Protein AF-A0A336LSQ2-F1 (afdb_monomer_lite)

Organism: Culicoides sonorensis (NCBI:txid179676)

InterPro domains:
  IPR022179 Cilia- and flagella-associated protein 276 [PF12494] (31-122)

pLDDT: mean 81.68, std 13.23, range [50.12, 94.25]

Secondary structure (DSSP, 8-state):
-EEEEE--SSS-S-TTTEEESSPPPPPSSTT-TTTTTTS-HHHHHHHS--HHHHHH-TTEEE-TTS--SHHHHHHTBS--TTT--S--GGGGT-BTGGGT---S--SSSEEEEE----S---------SS---TT----S------TTT----PBPTTT-PBP--

Foldseek 3Di:
DKDWDADLFLDFDQVLFFDFQDDADAQPDRPDSCSPVPDDPVVSVRSRDFPVRQVPDPRTDTDPQDDDDPVSQLVQFPDDPVPDDPDDPVRSNHHPVNVVHDDSDDPHRIDIDDPPDPPDDPPPPDDDPDPDDPPPDPPPDPDPDDCPPDQDCDADPPPRHRDDD

Structure (mmCIF, N/CA/C/O backbone):
data_AF-A0A336LSQ2-F1
#
_entry.id   AF-A0A336LSQ2-F1
#
loop_
_atom_site.group_PDB
_atom_site.id
_atom_site.type_symbol
_atom_site.label_atom_id
_atom_site.label_alt_id
_atom_site.label_comp_id
_atom_site.label_asym_id
_atom_site.label_entity_id
_atom_site.label_seq_id
_atom_site.pdbx_PDB_ins_code
_atom_site.Cartn_x
_atom_site.Cartn_y
_atom_site.Cartn_z
_atom_site.occupancy
_atom_site.B_iso_or_equiv
_atom_site.auth_seq_id
_atom_site.auth_comp_id
_atom_site.auth_asym_id
_atom_site.auth_atom_id
_atom_site.pdbx_PDB_model_num
ATOM 1 N N . MET A 1 1 ? 9.402 -8.115 15.016 1.00 73.94 1 MET A N 1
ATOM 2 C CA . MET A 1 1 ? 8.574 -6.910 14.755 1.00 73.94 1 MET A CA 1
ATOM 3 C C . MET A 1 1 ? 8.572 -6.701 13.250 1.00 73.94 1 MET A C 1
ATOM 5 O O . MET A 1 1 ? 9.613 -6.925 12.653 1.00 73.94 1 MET A O 1
ATOM 9 N N . ILE A 1 2 ? 7.440 -6.371 12.631 1.00 83.88 2 ILE A N 1
ATOM 10 C CA . ILE A 1 2 ? 7.371 -6.142 11.177 1.00 83.88 2 ILE A CA 1
ATOM 11 C C . ILE A 1 2 ? 7.517 -4.641 10.932 1.00 83.88 2 ILE A C 1
ATOM 13 O O . ILE A 1 2 ? 6.901 -3.849 11.644 1.00 83.88 2 ILE A O 1
ATOM 17 N N . GLU A 1 3 ? 8.356 -4.258 9.976 1.00 88.88 3 GLU A N 1
ATOM 18 C CA . GLU A 1 3 ? 8.554 -2.872 9.558 1.00 88.88 3 GLU A CA 1
ATOM 19 C C . GLU A 1 3 ? 8.159 -2.710 8.089 1.00 88.88 3 GLU A C 1
ATOM 21 O O . GLU A 1 3 ? 8.563 -3.499 7.234 1.00 88.88 3 GLU A O 1
A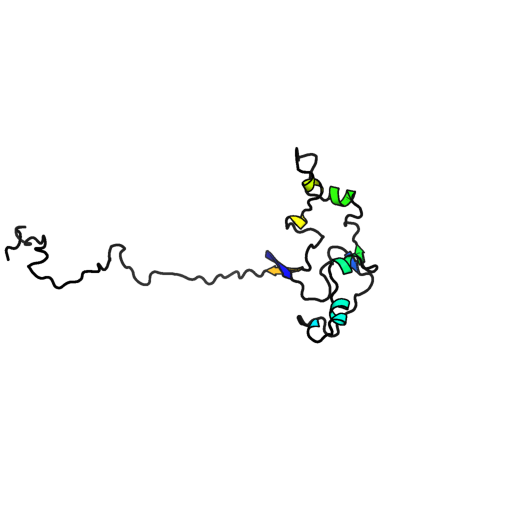TOM 26 N N . GLU A 1 4 ? 7.356 -1.686 7.803 1.00 89.50 4 GLU A N 1
ATOM 27 C CA . GLU A 1 4 ? 6.954 -1.347 6.441 1.00 89.50 4 GLU A CA 1
ATOM 28 C C . GLU A 1 4 ? 8.010 -0.450 5.796 1.00 89.50 4 GLU A C 1
ATOM 30 O O . GLU A 1 4 ? 8.203 0.701 6.191 1.00 89.50 4 GLU A O 1
ATOM 35 N N . ILE A 1 5 ? 8.675 -0.960 4.763 1.00 92.06 5 ILE A N 1
ATOM 36 C CA . ILE A 1 5 ? 9.677 -0.211 4.001 1.00 92.06 5 ILE A CA 1
ATOM 37 C C . ILE A 1 5 ? 9.095 0.125 2.631 1.00 92.06 5 ILE A C 1
ATOM 39 O O . ILE A 1 5 ? 8.325 -0.647 2.060 1.00 92.06 5 ILE A O 1
ATOM 43 N N . ARG A 1 6 ? 9.452 1.285 2.070 1.00 90.44 6 ARG A N 1
ATOM 44 C CA . ARG A 1 6 ? 9.065 1.637 0.698 1.00 90.44 6 ARG A CA 1
ATOM 45 C C . ARG A 1 6 ? 9.531 0.549 -0.271 1.00 90.44 6 ARG A C 1
ATOM 47 O O . ARG A 1 6 ? 10.669 0.092 -0.214 1.00 90.44 6 ARG A O 1
ATOM 54 N N . ASN A 1 7 ? 8.646 0.151 -1.173 1.00 90.56 7 ASN A N 1
ATOM 55 C CA . ASN A 1 7 ? 8.993 -0.796 -2.214 1.00 90.56 7 ASN A CA 1
ATOM 56 C C . ASN A 1 7 ? 9.753 -0.082 -3.350 1.00 90.56 7 ASN A C 1
ATOM 58 O O . ASN A 1 7 ? 9.191 0.803 -4.000 1.00 90.56 7 ASN A O 1
ATOM 62 N N . SER A 1 8 ? 11.015 -0.464 -3.561 1.00 88.12 8 SER A N 1
ATOM 63 C CA . SER A 1 8 ? 11.873 0.014 -4.663 1.00 88.12 8 SER A CA 1
ATOM 64 C C . SER A 1 8 ? 11.732 -0.828 -5.943 1.00 88.12 8 SER A C 1
ATOM 66 O O . SER A 1 8 ? 12.227 -0.446 -7.002 1.00 88.12 8 SER A O 1
ATOM 68 N N . HIS A 1 9 ? 11.064 -1.980 -5.862 1.00 89.12 9 HIS A N 1
ATOM 69 C CA . HIS A 1 9 ? 10.895 -2.893 -6.985 1.00 89.12 9 HIS A CA 1
ATOM 70 C C . HIS A 1 9 ? 9.868 -2.350 -7.996 1.00 89.12 9 HIS A C 1
ATOM 72 O O . HIS A 1 9 ? 8.943 -1.620 -7.633 1.00 89.12 9 HIS A O 1
ATOM 78 N N . TYR A 1 10 ? 10.010 -2.721 -9.273 1.00 89.06 10 TYR A N 1
ATOM 79 C CA . TYR A 1 10 ? 9.116 -2.257 -10.346 1.00 89.06 10 TYR A CA 1
ATOM 80 C C . TYR A 1 10 ? 7.677 -2.784 -10.199 1.00 89.06 10 TYR A C 1
ATOM 82 O O . TYR A 1 10 ? 6.719 -2.114 -10.593 1.00 89.06 10 TYR A O 1
ATOM 90 N N . LEU A 1 11 ? 7.527 -3.973 -9.603 1.00 90.12 11 LEU A N 1
ATOM 91 C CA . LEU A 1 11 ? 6.230 -4.564 -9.273 1.00 90.12 11 LEU A CA 1
ATOM 92 C C . LEU A 1 11 ? 5.692 -4.018 -7.948 1.00 90.12 11 LEU A C 1
ATOM 94 O O . LEU A 1 11 ? 6.409 -4.060 -6.944 1.00 90.12 11 LEU A O 1
ATOM 98 N N . PRO A 1 12 ? 4.422 -3.587 -7.898 1.00 91.19 12 PRO A N 1
ATOM 99 C CA . PRO A 1 12 ? 3.786 -3.204 -6.649 1.00 91.19 12 PRO A CA 1
ATOM 100 C C . PRO A 1 12 ? 3.496 -4.418 -5.755 1.00 91.19 12 PRO A C 1
ATOM 102 O O . PRO A 1 12 ? 3.099 -5.482 -6.230 1.00 91.19 12 PRO A O 1
ATOM 105 N N . CYS A 1 13 ? 3.621 -4.237 -4.439 1.00 90.31 13 CYS A N 1
ATOM 106 C CA . CYS A 1 13 ? 3.289 -5.271 -3.456 1.00 90.31 13 CYS A CA 1
ATOM 107 C C . CYS A 1 13 ? 1.766 -5.349 -3.247 1.00 90.31 13 CYS A C 1
ATOM 109 O O . CYS A 1 13 ? 1.234 -4.714 -2.345 1.00 90.31 13 CYS A O 1
ATOM 111 N N . ILE A 1 14 ? 1.060 -6.108 -4.092 1.00 90.94 14 ILE A N 1
ATOM 112 C CA . ILE A 1 14 ? -0.407 -6.314 -4.005 1.00 90.94 14 ILE A CA 1
ATOM 113 C C . ILE A 1 14 ? -0.819 -7.790 -4.013 1.00 90.94 14 ILE A C 1
ATOM 115 O O . ILE A 1 14 ? -1.950 -8.130 -4.346 1.00 90.94 14 ILE A O 1
ATOM 119 N N . LEU A 1 15 ? 0.104 -8.676 -3.639 1.00 87.69 15 LEU A N 1
ATOM 120 C CA . LEU A 1 15 ? -0.110 -10.127 -3.654 1.00 87.69 15 LEU A CA 1
ATOM 121 C C . LEU A 1 15 ? -1.219 -10.585 -2.695 1.00 87.69 15 LEU A C 1
ATOM 123 O O . LEU A 1 15 ? -1.834 -11.621 -2.926 1.00 87.69 15 LEU A O 1
ATOM 127 N N . GLU A 1 16 ? -1.477 -9.815 -1.636 1.00 89.31 16 GLU A N 1
ATOM 128 C CA . GLU A 1 16 ? -2.563 -10.062 -0.678 1.00 89.31 16 GLU A CA 1
ATOM 129 C C . GLU A 1 16 ? -3.942 -9.691 -1.246 1.00 89.31 16 GLU A C 1
ATOM 131 O O . GLU A 1 16 ? -4.957 -10.202 -0.780 1.00 89.31 16 GLU A O 1
ATOM 136 N N . GLU A 1 17 ? -3.988 -8.837 -2.273 1.00 91.81 17 G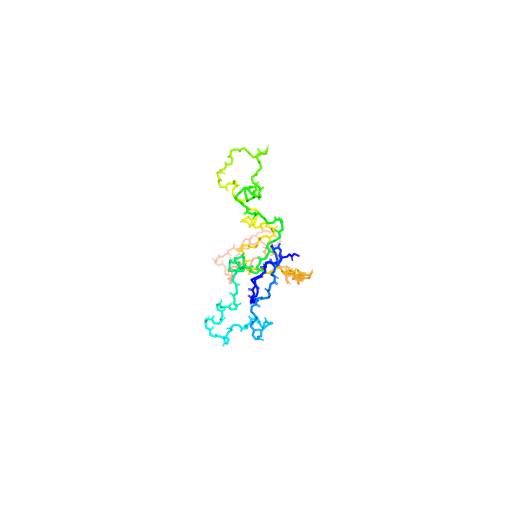LU A N 1
ATOM 137 C CA . GLU A 1 17 ? -5.236 -8.377 -2.884 1.00 91.81 17 GLU A CA 1
ATOM 138 C C . GLU A 1 17 ? -5.678 -9.290 -4.043 1.00 91.81 17 GLU A C 1
ATOM 140 O O . GLU A 1 17 ? -6.868 -9.486 -4.305 1.00 91.81 17 GLU A O 1
ATOM 145 N N . GLY A 1 18 ? -4.731 -9.883 -4.761 1.00 92.81 18 GLY A N 1
ATOM 146 C CA . GLY A 1 18 ? -5.060 -10.703 -5.914 1.00 92.81 18 GLY A CA 1
ATOM 147 C C . GLY A 1 18 ? -3.842 -11.193 -6.671 1.00 92.81 18 GLY A C 1
ATOM 148 O O . GLY A 1 18 ? -2.705 -11.094 -6.212 1.00 92.81 18 GLY A O 1
ATOM 149 N N . VAL A 1 19 ? -4.103 -11.721 -7.863 1.00 93.50 19 VAL A N 1
ATOM 150 C CA . VAL A 1 19 ? -3.088 -12.338 -8.721 1.00 93.50 19 VAL A CA 1
ATOM 151 C C . VAL A 1 19 ? -3.172 -11.752 -10.122 1.00 93.50 19 VAL A C 1
ATOM 153 O O . VAL A 1 19 ? -4.258 -11.539 -10.665 1.00 93.50 19 VAL A O 1
ATOM 156 N N . PHE A 1 20 ? -2.014 -11.512 -10.730 1.00 92.44 20 PHE A N 1
ATOM 157 C CA . PHE A 1 20 ? -1.939 -11.174 -12.143 1.00 92.44 20 PHE A CA 1
ATOM 158 C C . PHE A 1 20 ? -2.089 -12.432 -13.000 1.00 92.44 20 PHE A C 1
ATOM 160 O O . PHE A 1 20 ? -1.338 -13.388 -12.862 1.00 92.44 20 PHE A O 1
ATOM 167 N N . VAL A 1 21 ? -3.057 -12.418 -13.912 1.00 93.69 21 VAL A N 1
ATOM 168 C CA . VAL A 1 21 ? -3.283 -13.465 -14.919 1.00 93.69 21 VAL A CA 1
ATOM 169 C C . VAL A 1 21 ? -2.160 -13.478 -15.959 1.00 93.69 21 VAL A C 1
ATOM 171 O O . VAL A 1 21 ? -1.862 -14.517 -16.541 1.00 93.69 21 VAL A O 1
ATOM 174 N N . LYS A 1 22 ? -1.544 -12.317 -16.200 1.00 91.06 22 LYS A N 1
ATOM 175 C CA . LYS A 1 22 ? -0.412 -12.147 -17.107 1.00 91.06 22 LYS A CA 1
ATOM 176 C C . LYS A 1 22 ? 0.646 -11.278 -16.452 1.00 91.06 22 LYS A C 1
ATOM 178 O O . LYS A 1 22 ? 0.309 -10.248 -15.865 1.00 91.06 22 LYS A O 1
ATOM 183 N N . ASP A 1 23 ? 1.899 -11.665 -16.642 1.00 87.44 23 ASP A N 1
ATOM 184 C CA . ASP A 1 23 ? 3.043 -10.931 -16.123 1.00 87.44 23 ASP A CA 1
ATOM 185 C C . ASP A 1 23 ? 3.097 -9.503 -16.669 1.00 87.44 23 ASP A C 1
ATOM 187 O O . ASP A 1 23 ? 2.811 -9.222 -17.842 1.00 87.44 23 ASP A O 1
ATOM 191 N N . LEU A 1 24 ? 3.460 -8.588 -15.776 1.00 86.69 24 LEU A N 1
ATOM 192 C CA . LEU A 1 24 ? 3.734 -7.202 -16.117 1.00 86.69 24 LEU A CA 1
ATOM 193 C C . LEU A 1 24 ? 5.082 -7.099 -16.849 1.00 86.69 24 LEU A C 1
ATOM 195 O O . LEU A 1 24 ? 5.950 -7.954 -16.669 1.00 86.69 24 LEU A O 1
ATOM 199 N N . PRO A 1 25 ? 5.279 -6.063 -17.684 1.00 89.12 25 PRO A N 1
ATOM 200 C CA . PRO A 1 25 ? 6.543 -5.881 -18.385 1.00 89.12 25 PRO A CA 1
ATOM 201 C C . PRO A 1 25 ? 7.692 -5.708 -17.382 1.00 89.12 25 PRO A C 1
ATOM 203 O O . PRO A 1 25 ? 7.628 -4.851 -16.500 1.00 89.12 25 PRO A O 1
ATOM 206 N N . SER A 1 26 ? 8.737 -6.525 -17.533 1.00 90.38 26 SER A N 1
ATOM 207 C CA . SER A 1 26 ? 9.931 -6.472 -16.689 1.00 90.38 26 SER A CA 1
ATOM 208 C C . SER A 1 26 ? 10.958 -5.484 -17.248 1.00 90.38 26 SER A C 1
ATOM 210 O O . SER A 1 26 ? 11.164 -5.445 -18.466 1.00 90.38 26 SER A O 1
ATOM 212 N N . PRO A 1 27 ? 11.648 -4.712 -16.389 1.00 91.12 27 PRO A N 1
ATOM 213 C CA . PRO A 1 27 ? 12.858 -4.004 -16.783 1.00 91.12 27 PRO A CA 1
ATOM 214 C C . PRO A 1 27 ? 13.994 -4.994 -17.126 1.00 91.12 27 PRO A C 1
ATOM 216 O O . PRO A 1 27 ? 13.917 -6.164 -16.742 1.00 91.12 27 PRO A O 1
ATOM 219 N N . PRO A 1 28 ? 15.068 -4.541 -17.807 1.00 86.81 28 PRO A N 1
ATOM 220 C CA . PRO A 1 28 ? 16.225 -5.372 -18.154 1.00 86.81 28 PRO A CA 1
ATOM 221 C C . PRO A 1 28 ? 16.956 -5.938 -16.928 1.00 86.81 28 PRO A C 1
ATOM 223 O O . PRO A 1 28 ? 17.338 -7.102 -16.939 1.00 86.81 28 PRO A O 1
ATOM 226 N N . ASN A 1 29 ? 17.095 -5.132 -15.867 1.00 87.38 29 ASN A N 1
ATOM 227 C CA . ASN A 1 29 ? 17.741 -5.508 -14.607 1.00 87.38 29 ASN A CA 1
ATOM 228 C C . ASN A 1 29 ? 16.768 -5.311 -13.430 1.00 87.38 29 ASN A C 1
ATOM 230 O O . ASN A 1 29 ? 16.805 -4.266 -12.786 1.00 87.38 29 ASN A O 1
ATOM 234 N N . PRO A 1 30 ? 15.856 -6.257 -13.159 1.00 84.94 30 PRO A N 1
ATOM 235 C CA . PRO A 1 30 ? 14.812 -6.085 -12.145 1.00 84.94 30 PRO A CA 1
ATOM 236 C C . PRO A 1 30 ? 15.310 -6.132 -10.695 1.00 84.94 30 PRO A C 1
ATOM 238 O O . PRO A 1 30 ? 14.703 -5.506 -9.830 1.00 84.94 30 PRO A O 1
ATOM 241 N N . GLU A 1 31 ? 16.406 -6.846 -10.436 1.00 84.75 31 GLU A N 1
ATOM 242 C CA . GLU A 1 31 ? 16.948 -7.054 -9.084 1.00 84.75 31 GLU A CA 1
ATOM 243 C C . GLU A 1 31 ? 17.696 -5.827 -8.538 1.00 84.75 31 GLU A C 1
ATOM 245 O O . GLU A 1 31 ? 17.865 -5.674 -7.327 1.00 84.75 31 GLU A O 1
ATOM 250 N N . ASP A 1 32 ? 18.133 -4.928 -9.421 1.00 86.62 32 ASP A N 1
ATOM 251 C CA . ASP A 1 32 ? 18.867 -3.732 -9.028 1.00 86.62 32 ASP A CA 1
ATOM 252 C C . ASP A 1 32 ? 17.911 -2.712 -8.393 1.00 86.62 32 ASP A C 1
ATOM 254 O O . ASP A 1 32 ? 16.945 -2.269 -9.012 1.00 86.62 32 ASP A O 1
ATOM 258 N N . GLU A 1 33 ? 18.214 -2.226 -7.187 1.00 83.50 33 GLU A N 1
ATOM 259 C CA . GLU A 1 33 ? 17.401 -1.182 -6.534 1.00 83.50 33 GLU A CA 1
ATOM 260 C C . GLU A 1 33 ? 17.292 0.098 -7.388 1.00 83.50 33 GLU A C 1
ATOM 262 O O . GLU A 1 33 ? 16.284 0.803 -7.379 1.00 83.50 33 GLU A O 1
ATOM 267 N N . ASN A 1 34 ? 18.327 0.359 -8.185 1.00 86.94 34 ASN A N 1
ATOM 268 C CA . ASN A 1 34 ? 18.452 1.514 -9.065 1.00 86.94 34 ASN A CA 1
ATOM 269 C C . ASN A 1 34 ? 18.151 1.192 -10.537 1.00 86.94 34 ASN A C 1
ATOM 271 O O . ASN A 1 34 ? 18.594 1.930 -11.421 1.00 86.94 34 ASN A O 1
ATOM 275 N N . TRP A 1 35 ? 17.385 0.129 -10.810 1.00 87.44 35 TRP A N 1
ATOM 276 C CA . TRP A 1 35 ? 17.066 -0.349 -12.163 1.00 87.44 35 TRP A CA 1
ATOM 277 C C . TRP A 1 35 ? 16.585 0.753 -13.118 1.00 87.44 35 TRP A C 1
ATOM 279 O O . TRP A 1 35 ? 16.825 0.697 -14.321 1.00 87.44 35 TRP A O 1
ATOM 289 N N . SER A 1 36 ? 15.908 1.774 -12.589 1.00 88.00 36 SER A N 1
ATOM 290 C CA . SER A 1 36 ? 15.295 2.834 -13.389 1.00 88.00 36 SER A CA 1
ATOM 291 C C . SER A 1 36 ? 16.241 3.990 -13.759 1.00 88.00 36 SER A C 1
ATOM 293 O O . SER A 1 36 ? 15.923 4.755 -14.669 1.00 88.00 36 SER A O 1
ATOM 295 N N . ASN A 1 37 ? 17.407 4.134 -13.115 1.00 89.25 37 ASN A N 1
ATOM 296 C CA . ASN A 1 37 ? 18.251 5.337 -13.236 1.00 89.25 37 ASN A CA 1
ATOM 297 C C . ASN A 1 37 ? 18.811 5.569 -14.648 1.00 89.25 37 ASN A C 1
ATOM 299 O O . ASN A 1 37 ? 18.965 6.714 -15.068 1.00 89.25 37 ASN A O 1
ATOM 303 N N . SER A 1 38 ? 19.098 4.499 -15.388 1.00 88.19 38 SER A N 1
ATOM 304 C CA . SER A 1 38 ? 19.646 4.557 -16.749 1.00 88.19 38 SER A CA 1
ATOM 305 C C . SER A 1 38 ? 18.578 4.699 -17.841 1.00 88.19 38 SER A C 1
ATOM 307 O O . SER A 1 38 ? 18.918 4.867 -19.012 1.00 88.19 38 SER A O 1
ATOM 309 N N . MET A 1 39 ? 17.290 4.649 -17.485 1.00 90.00 39 MET A N 1
ATOM 310 C CA . MET A 1 39 ? 16.184 4.621 -18.445 1.00 90.00 39 MET A CA 1
ATOM 311 C C . MET A 1 39 ? 15.632 6.002 -18.772 1.00 90.00 39 MET A C 1
ATOM 313 O O . MET A 1 39 ? 15.645 6.930 -17.953 1.00 90.00 39 MET A O 1
ATOM 317 N N . LYS A 1 40 ? 15.027 6.115 -19.957 1.00 93.88 40 LYS A N 1
ATOM 318 C CA . LYS A 1 40 ? 14.292 7.319 -20.349 1.00 93.88 40 LYS A CA 1
ATOM 319 C C . LYS A 1 40 ? 13.024 7.458 -19.508 1.00 93.88 40 LYS A C 1
ATOM 321 O O . LYS A 1 40 ? 12.427 6.482 -19.063 1.00 93.88 40 LYS A O 1
ATOM 326 N N . THR A 1 41 ? 12.557 8.691 -19.329 1.00 92.44 41 THR A N 1
ATOM 327 C CA . THR A 1 41 ? 11.403 8.986 -18.464 1.00 92.44 41 THR A CA 1
ATOM 328 C C . THR A 1 41 ? 10.143 8.194 -18.830 1.00 92.44 41 THR A C 1
ATOM 330 O O . THR A 1 41 ? 9.459 7.708 -17.935 1.00 92.44 41 THR A O 1
ATOM 333 N N . HIS A 1 42 ? 9.841 8.023 -20.120 1.00 92.44 42 HIS A N 1
ATOM 334 C CA . HIS A 1 42 ? 8.651 7.285 -20.559 1.00 92.44 42 HIS A CA 1
ATOM 335 C C . HIS A 1 42 ? 8.760 5.774 -20.302 1.00 92.44 42 HIS A C 1
ATOM 337 O O . HIS A 1 42 ? 7.779 5.160 -19.895 1.00 92.44 42 HIS A O 1
ATOM 343 N N . GLU A 1 43 ? 9.951 5.190 -20.468 1.00 92.38 43 GLU A N 1
ATOM 344 C CA . GLU A 1 43 ? 10.219 3.781 -20.149 1.00 92.38 43 GLU A CA 1
ATOM 345 C C . GLU A 1 43 ? 10.041 3.531 -18.649 1.00 92.38 43 GLU A C 1
ATOM 347 O O . GLU A 1 43 ? 9.368 2.577 -18.260 1.00 92.38 43 GLU A O 1
ATOM 352 N N . ARG A 1 44 ? 10.542 4.443 -17.799 1.00 90.00 44 ARG A N 1
ATOM 353 C CA . ARG A 1 44 ? 10.346 4.361 -16.343 1.00 90.00 44 ARG A CA 1
ATOM 354 C C . ARG A 1 44 ? 8.871 4.366 -15.963 1.00 90.00 44 ARG A C 1
ATOM 356 O O . ARG A 1 44 ? 8.457 3.540 -15.163 1.00 90.00 44 ARG A O 1
ATOM 363 N N . VAL A 1 45 ? 8.080 5.281 -16.526 1.00 87.94 45 VAL A N 1
ATOM 364 C CA . VAL A 1 45 ? 6.640 5.377 -16.224 1.00 87.94 45 VAL A CA 1
ATOM 365 C C . VAL A 1 45 ? 5.889 4.127 -16.691 1.00 87.94 45 VAL A C 1
ATOM 367 O O . VAL A 1 45 ? 4.974 3.678 -16.008 1.00 87.94 45 VAL A O 1
ATOM 370 N N . PHE A 1 46 ? 6.282 3.548 -17.828 1.00 90.06 46 PHE A N 1
ATOM 371 C CA . PHE A 1 46 ? 5.671 2.330 -18.356 1.00 90.06 46 PHE A CA 1
ATOM 372 C C . PHE A 1 46 ? 5.985 1.087 -17.506 1.00 90.06 46 PHE A C 1
ATOM 374 O O . PHE A 1 46 ? 5.095 0.277 -17.244 1.00 90.06 46 PHE A O 1
ATOM 381 N N . LEU A 1 47 ? 7.233 0.943 -17.056 1.00 91.31 47 LEU A N 1
ATOM 382 C CA . LEU A 1 47 ? 7.690 -0.216 -16.282 1.00 91.31 47 LEU A CA 1
ATOM 383 C C . LEU A 1 47 ? 7.335 -0.112 -14.792 1.00 91.31 47 LEU A C 1
ATOM 385 O O . LEU A 1 47 ? 7.035 -1.117 -14.153 1.00 91.31 47 LEU A O 1
ATOM 389 N N . HIS A 1 48 ? 7.326 1.098 -14.230 1.00 87.69 48 HIS A N 1
ATOM 390 C CA . HIS A 1 48 ? 7.057 1.328 -12.813 1.00 87.69 48 HIS A CA 1
ATOM 391 C C . HIS A 1 48 ? 5.550 1.472 -12.545 1.00 87.69 48 HIS A C 1
ATOM 393 O O . HIS A 1 48 ? 5.012 2.576 -12.401 1.00 87.69 48 HIS A O 1
ATOM 399 N N . GLN A 1 49 ? 4.851 0.347 -12.420 1.00 86.62 49 GLN A N 1
ATOM 400 C CA . GLN A 1 49 ? 3.411 0.349 -12.164 1.00 86.62 49 GLN A CA 1
ATOM 401 C C . GLN A 1 49 ? 3.083 0.851 -10.748 1.00 86.62 49 GLN A C 1
ATOM 403 O O . GLN A 1 49 ? 3.653 0.418 -9.749 1.00 86.62 49 GLN A O 1
ATOM 408 N N . THR A 1 50 ? 2.129 1.779 -10.641 1.00 89.50 50 THR A N 1
ATOM 409 C CA . THR A 1 50 ? 1.599 2.222 -9.339 1.00 89.50 50 THR A CA 1
ATOM 410 C C . THR A 1 50 ? 0.546 1.242 -8.822 1.00 89.50 50 THR A C 1
ATOM 412 O O . THR A 1 50 ? -0.079 0.537 -9.613 1.00 89.50 50 THR A O 1
ATOM 415 N N . LEU A 1 51 ? 0.263 1.255 -7.510 1.00 91.69 51 LEU A N 1
ATOM 416 C CA . LEU A 1 51 ? -0.835 0.465 -6.922 1.00 91.69 51 LEU A CA 1
ATOM 417 C C . LEU A 1 51 ? -2.163 0.677 -7.663 1.00 91.69 51 LEU A C 1
ATOM 419 O O . LEU A 1 51 ? -2.878 -0.273 -7.961 1.00 91.69 51 LEU A O 1
ATOM 423 N N . ALA A 1 52 ? -2.487 1.930 -7.990 1.00 91.12 52 ALA A N 1
ATOM 424 C CA . ALA A 1 52 ? -3.726 2.273 -8.681 1.00 91.12 52 ALA A CA 1
ATOM 425 C C . ALA A 1 52 ? -3.758 1.785 -10.138 1.00 91.12 52 ALA A C 1
ATOM 427 O O . ALA A 1 52 ? -4.824 1.428 -10.637 1.00 91.12 52 ALA A O 1
ATOM 428 N N . SER A 1 53 ? -2.614 1.788 -10.829 1.00 90.75 53 SER A N 1
ATOM 429 C CA . SER A 1 53 ? -2.509 1.242 -12.187 1.00 90.75 53 SER A CA 1
ATOM 430 C C . SER A 1 53 ? -2.670 -0.276 -12.173 1.00 90.75 53 SER A C 1
ATOM 432 O O . SER A 1 53 ? -3.502 -0.824 -12.889 1.00 90.75 53 SER A O 1
ATOM 434 N N . ALA A 1 54 ? -1.953 -0.942 -11.269 1.00 91.81 54 ALA A N 1
ATOM 435 C CA . ALA A 1 54 ? -1.989 -2.385 -11.103 1.00 91.81 54 ALA A CA 1
ATOM 436 C C . ALA A 1 54 ? -3.393 -2.914 -10.763 1.00 91.81 54 ALA A C 1
ATOM 438 O O . ALA A 1 54 ? -3.884 -3.806 -11.451 1.00 91.81 54 ALA A O 1
ATOM 439 N N . ARG A 1 55 ? -4.085 -2.296 -9.795 1.00 91.50 55 ARG A N 1
ATOM 440 C CA . ARG A 1 55 ? -5.468 -2.652 -9.414 1.00 91.50 55 ARG A CA 1
ATOM 441 C C . ARG A 1 55 ? -6.487 -2.492 -10.539 1.00 91.50 55 ARG A C 1
ATOM 443 O O . ARG A 1 55 ? -7.482 -3.202 -10.565 1.00 91.50 55 ARG A O 1
ATOM 450 N N . ARG A 1 56 ? -6.271 -1.525 -11.435 1.00 90.94 56 ARG A N 1
ATOM 451 C CA . ARG A 1 56 ? -7.159 -1.263 -12.581 1.00 90.94 56 ARG A CA 1
ATOM 452 C C . ARG A 1 56 ? -6.769 -2.048 -13.827 1.00 90.94 56 ARG A C 1
ATOM 454 O O . ARG A 1 56 ? -7.465 -1.957 -14.835 1.00 90.94 56 ARG A O 1
ATOM 461 N N . SER A 1 57 ? -5.653 -2.769 -13.792 1.00 91.38 57 SER A N 1
ATOM 462 C CA . SER A 1 57 ? -5.207 -3.530 -14.948 1.00 91.38 57 SER A CA 1
ATOM 463 C C . SER A 1 57 ? -6.188 -4.666 -15.240 1.00 91.38 57 SER A C 1
ATOM 465 O O . SER A 1 57 ? -6.637 -5.364 -14.335 1.00 91.38 57 SER A O 1
ATOM 467 N N . ALA A 1 58 ? -6.493 -4.885 -16.519 1.00 92.12 58 ALA A N 1
ATOM 468 C CA . ALA A 1 58 ? -7.376 -5.976 -16.942 1.00 92.12 58 ALA A CA 1
ATOM 469 C C . ALA A 1 58 ? -6.806 -7.366 -16.605 1.00 92.12 58 ALA A C 1
ATOM 471 O O . ALA A 1 58 ? -7.543 -8.344 -16.518 1.00 92.12 58 ALA A O 1
ATOM 472 N N . ASN A 1 59 ? -5.489 -7.444 -16.405 1.00 92.62 59 ASN A N 1
ATOM 473 C CA . ASN A 1 59 ? -4.793 -8.674 -16.057 1.00 92.62 59 ASN A CA 1
ATOM 474 C C . ASN A 1 59 ? -4.825 -8.956 -14.551 1.00 92.62 59 ASN A C 1
ATOM 476 O O . ASN A 1 59 ? -4.394 -10.031 -14.154 1.00 92.62 59 ASN A O 1
ATOM 480 N N . PHE A 1 60 ? -5.277 -8.028 -13.704 1.00 93.62 60 PHE A N 1
ATOM 481 C CA . PHE A 1 60 ? -5.318 -8.241 -12.261 1.00 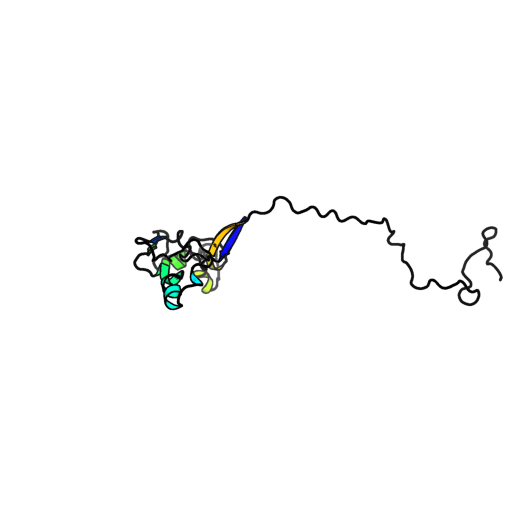93.62 60 PHE A CA 1
ATOM 482 C C . PHE A 1 60 ? -6.661 -8.832 -11.840 1.00 93.62 60 PHE A C 1
ATOM 484 O O . PHE A 1 60 ? -7.721 -8.247 -12.064 1.00 93.62 60 PHE A O 1
ATOM 491 N N . ARG A 1 61 ? -6.614 -10.013 -11.222 1.00 94.25 61 ARG A N 1
ATOM 492 C CA . ARG A 1 61 ? -7.784 -10.703 -10.689 1.00 94.25 61 ARG A CA 1
ATOM 493 C C . ARG A 1 61 ? -7.785 -10.601 -9.169 1.00 94.25 61 ARG A C 1
ATOM 495 O O . ARG A 1 61 ? -6.965 -11.229 -8.502 1.00 94.25 61 ARG A O 1
ATOM 502 N N . ASN A 1 62 ? -8.752 -9.857 -8.644 1.00 93.12 62 ASN A N 1
ATOM 503 C CA . ASN A 1 62 ? -8.986 -9.726 -7.207 1.00 93.12 62 ASN A CA 1
ATOM 504 C C . ASN A 1 62 ? -9.371 -11.071 -6.579 1.00 93.12 62 ASN A C 1
ATOM 506 O O . ASN A 1 62 ? -10.091 -11.873 -7.192 1.00 93.12 62 ASN A O 1
ATOM 510 N N . TYR A 1 63 ? -8.965 -11.284 -5.329 1.00 93.75 63 TYR A N 1
ATOM 511 C CA . TYR A 1 63 ? -9.493 -12.391 -4.543 1.00 93.75 63 TYR A CA 1
ATOM 512 C C . TYR A 1 63 ? -10.988 -12.213 -4.232 1.00 93.75 63 TYR A C 1
ATOM 514 O O . TYR A 1 63 ? -11.491 -11.088 -4.194 1.00 93.75 63 TYR A O 1
ATOM 522 N N . PRO A 1 64 ? -11.725 -13.313 -3.980 1.00 90.25 64 PRO A N 1
ATOM 523 C CA . PRO A 1 64 ? -13.147 -13.248 -3.635 1.00 90.25 64 PRO A CA 1
ATOM 524 C C . PRO A 1 64 ? -13.451 -12.488 -2.340 1.00 90.25 64 PRO A C 1
ATOM 526 O O . PRO A 1 64 ? -14.579 -12.052 -2.160 1.00 90.25 64 PRO A O 1
ATOM 529 N N . THR A 1 65 ? -12.464 -12.351 -1.454 1.00 86.69 65 THR A N 1
ATOM 530 C CA . THR A 1 65 ? -12.565 -11.660 -0.161 1.00 86.69 65 THR A CA 1
ATOM 531 C C . THR A 1 65 ? -12.534 -10.138 -0.277 1.00 86.69 65 THR A C 1
ATOM 533 O O . THR A 1 65 ? -12.781 -9.455 0.712 1.00 86.69 65 THR A O 1
ATOM 536 N N . ILE A 1 66 ? -12.213 -9.598 -1.457 1.00 90.56 66 ILE A N 1
ATOM 537 C CA . ILE A 1 66 ? -12.168 -8.155 -1.679 1.00 90.56 66 ILE A CA 1
ATOM 538 C C . ILE A 1 66 ? -13.584 -7.604 -1.873 1.00 90.56 66 ILE A C 1
ATOM 540 O O . ILE A 1 66 ? -14.325 -8.153 -2.695 1.00 90.56 66 ILE A O 1
ATOM 544 N N . PRO A 1 67 ? -13.930 -6.486 -1.206 1.00 90.75 67 PRO A N 1
ATOM 545 C CA . PRO A 1 67 ? -15.210 -5.815 -1.383 1.00 90.75 67 PRO A CA 1
ATOM 546 C C . PRO A 1 67 ? -15.398 -5.375 -2.839 1.00 90.75 67 PRO A C 1
ATOM 548 O O . PRO A 1 67 ? -14.507 -4.763 -3.438 1.00 90.75 67 PRO A O 1
ATOM 551 N N . ARG A 1 68 ? -16.551 -5.704 -3.427 1.00 89.19 68 ARG A N 1
ATOM 552 C CA . ARG A 1 68 ? -16.840 -5.445 -4.847 1.00 89.19 68 ARG A CA 1
ATOM 553 C C . ARG A 1 68 ? -17.689 -4.210 -5.062 1.00 89.19 68 ARG A C 1
ATOM 555 O O . ARG A 1 68 ? -17.564 -3.573 -6.108 1.00 89.19 68 ARG A O 1
ATOM 562 N N . ASP A 1 69 ? -18.544 -3.889 -4.103 1.00 91.94 69 ASP A N 1
ATOM 563 C CA . ASP A 1 69 ? -19.462 -2.766 -4.190 1.00 91.94 69 ASP A CA 1
ATOM 564 C C . ASP A 1 69 ? -19.377 -1.845 -2.964 1.00 91.94 69 ASP A C 1
ATOM 566 O O . ASP A 1 69 ? -18.566 -2.024 -2.053 1.00 91.94 69 ASP A O 1
ATOM 570 N N . SER A 1 70 ? -20.193 -0.791 -2.970 1.00 92.06 70 SER A N 1
ATOM 571 C CA . SER A 1 70 ? -20.238 0.171 -1.871 1.00 92.06 70 SER A CA 1
ATOM 572 C C . SER A 1 70 ? -20.768 -0.428 -0.572 1.00 92.06 70 SER A C 1
ATOM 574 O O . SER A 1 70 ? -20.408 0.066 0.493 1.00 92.06 70 SER A O 1
ATOM 576 N N . LEU A 1 71 ? -21.631 -1.447 -0.643 1.00 91.38 71 LEU A N 1
ATOM 577 C CA . LEU A 1 71 ? -22.185 -2.081 0.546 1.00 91.38 71 LEU A CA 1
ATOM 578 C C . LEU A 1 71 ? -21.104 -2.902 1.243 1.00 91.38 71 LEU A C 1
ATOM 580 O O . LEU A 1 71 ? -20.923 -2.738 2.446 1.00 91.38 71 LEU A O 1
ATOM 584 N N . ASP A 1 72 ? -20.334 -3.688 0.491 1.00 91.94 72 ASP A N 1
ATOM 585 C CA . ASP A 1 72 ? -19.215 -4.461 1.024 1.00 91.94 72 ASP A CA 1
ATOM 586 C C . ASP A 1 72 ? -18.210 -3.547 1.742 1.00 91.94 72 ASP A C 1
ATOM 588 O O . ASP A 1 72 ? -17.792 -3.845 2.856 1.00 91.94 72 ASP A O 1
ATOM 592 N N . ILE A 1 73 ? -17.878 -2.391 1.152 1.00 90.00 73 ILE A N 1
ATOM 593 C CA . ILE A 1 73 ? -16.969 -1.402 1.764 1.00 90.00 73 ILE A CA 1
ATOM 594 C C . ILE A 1 73 ? -17.522 -0.863 3.093 1.00 90.00 73 ILE A C 1
ATOM 596 O O . ILE A 1 73 ? -16.766 -0.629 4.038 1.00 90.00 73 ILE A O 1
ATOM 600 N N . ILE A 1 74 ? -18.833 -0.629 3.182 1.00 91.75 74 ILE A N 1
ATOM 601 C CA . ILE A 1 74 ? -19.468 -0.154 4.421 1.00 91.75 74 ILE A CA 1
ATOM 602 C C . ILE A 1 74 ? -19.469 -1.271 5.470 1.00 91.75 74 ILE A C 1
ATOM 604 O O . ILE A 1 74 ? -19.181 -1.014 6.638 1.00 91.75 74 ILE A O 1
ATOM 608 N N . LEU A 1 75 ? -19.732 -2.514 5.059 1.00 89.75 75 LEU A N 1
ATOM 609 C CA . LEU A 1 75 ? -19.717 -3.680 5.943 1.00 89.75 75 LEU A CA 1
ATOM 610 C C . LEU A 1 75 ? -18.314 -4.009 6.475 1.00 89.75 75 LEU A C 1
ATOM 612 O O . LEU A 1 75 ? -18.208 -4.571 7.561 1.00 89.75 75 LEU A O 1
ATOM 616 N N . THR A 1 76 ? -17.248 -3.643 5.755 1.00 90.31 76 THR A N 1
ATOM 617 C CA . THR A 1 76 ? -15.857 -3.775 6.226 1.00 90.31 76 THR A CA 1
ATOM 618 C C . THR A 1 76 ? -15.361 -2.580 7.042 1.00 90.31 76 THR A C 1
ATOM 620 O O . THR A 1 76 ? -14.208 -2.577 7.477 1.00 90.31 76 THR A O 1
ATOM 623 N N . SER A 1 77 ? -16.188 -1.550 7.241 1.00 92.19 77 SER A N 1
ATOM 624 C CA . SER A 1 77 ? -15.813 -0.404 8.069 1.00 92.19 77 SER A CA 1
ATOM 625 C C . SER A 1 77 ? -15.657 -0.790 9.544 1.00 92.19 77 SER A C 1
ATOM 627 O O . SER A 1 77 ? -16.098 -1.845 9.994 1.00 92.19 77 SER A O 1
ATOM 629 N N . GLN A 1 78 ? -15.042 0.097 10.323 1.00 91.25 78 GLN A N 1
ATOM 630 C CA . GLN A 1 78 ? -14.906 -0.084 11.770 1.00 91.25 78 GLN A CA 1
ATOM 631 C C . GLN A 1 78 ? -16.231 0.022 12.532 1.00 91.25 78 GLN A C 1
ATOM 633 O O . GLN A 1 78 ? -16.286 -0.369 13.695 1.00 91.25 78 GLN A O 1
ATOM 638 N N . TYR A 1 79 ? -17.275 0.571 11.907 1.00 91.81 79 TYR A N 1
ATOM 639 C CA . TYR A 1 79 ? -18.546 0.833 12.564 1.00 91.81 79 TYR A CA 1
ATOM 640 C C . TYR A 1 79 ? -19.338 -0.455 12.817 1.00 91.81 79 TYR A C 1
ATOM 642 O O . TYR A 1 79 ? -19.643 -1.203 11.888 1.00 91.81 79 TYR A O 1
ATOM 650 N N . ASN A 1 80 ? -19.755 -0.669 14.066 1.00 90.69 80 ASN A N 1
ATOM 651 C CA . ASN A 1 80 ? -20.620 -1.777 14.451 1.00 90.69 80 ASN A CA 1
ATOM 652 C C . ASN A 1 80 ? -21.932 -1.274 15.060 1.00 90.69 80 ASN A C 1
ATOM 654 O O . ASN A 1 80 ? -21.991 -0.908 16.233 1.00 90.69 80 ASN A O 1
ATOM 658 N N . HIS A 1 81 ? -23.016 -1.367 14.288 1.00 85.81 81 HIS A N 1
ATOM 659 C CA . HIS A 1 81 ? -24.338 -0.871 14.681 1.00 85.81 81 HIS A CA 1
ATOM 660 C C . HIS A 1 81 ? -24.875 -1.435 16.008 1.00 85.81 81 HIS A C 1
ATOM 662 O O . HIS A 1 81 ? -25.660 -0.771 16.678 1.00 85.81 81 HIS A O 1
ATOM 668 N N . SER A 1 82 ? -24.453 -2.637 16.410 1.00 89.56 82 SER A N 1
ATOM 669 C CA . SER A 1 82 ? -24.916 -3.264 17.654 1.00 89.56 82 SER A CA 1
ATOM 670 C C . SER A 1 82 ? -24.303 -2.641 18.913 1.00 89.56 82 SER A C 1
ATOM 672 O O . SER A 1 82 ? -24.917 -2.699 19.975 1.00 89.56 82 SER A O 1
ATOM 674 N N . ASN A 1 83 ? -23.103 -2.063 18.803 1.00 89.00 83 ASN A N 1
ATOM 675 C CA . ASN A 1 83 ? -22.331 -1.554 19.944 1.00 89.00 83 ASN A CA 1
ATOM 676 C C . ASN A 1 83 ? -22.145 -0.030 19.903 1.00 89.00 83 ASN A C 1
ATOM 678 O O . ASN A 1 83 ? -21.980 0.601 20.946 1.00 89.00 83 ASN A O 1
ATOM 682 N N . ASP A 1 84 ? -22.164 0.556 18.707 1.00 86.25 84 ASP A N 1
ATOM 683 C CA . ASP A 1 84 ? -21.804 1.946 18.459 1.00 86.25 84 ASP A CA 1
ATOM 684 C C . ASP A 1 84 ? -23.043 2.852 18.373 1.00 86.25 84 ASP A C 1
ATOM 686 O O . ASP A 1 84 ? -23.833 2.779 17.428 1.00 86.25 84 ASP A O 1
ATOM 690 N N . LEU A 1 85 ? -23.184 3.768 19.337 1.00 86.62 85 LEU A N 1
ATOM 691 C CA . LEU A 1 85 ? -24.278 4.742 19.407 1.00 86.62 85 LEU A CA 1
ATOM 692 C C . LEU A 1 85 ? -23.757 6.170 19.155 1.00 86.62 85 LEU A C 1
ATOM 694 O O . LEU A 1 85 ? -22.775 6.586 19.762 1.00 86.62 85 LEU A O 1
ATOM 698 N N . PHE A 1 86 ? -24.439 6.933 18.291 1.00 82.88 86 PHE A N 1
ATOM 699 C CA . PHE A 1 86 ? -24.129 8.341 17.957 1.00 82.88 86 PHE A CA 1
ATOM 700 C C . PHE A 1 86 ? -22.762 8.614 17.298 1.00 82.88 86 PHE A C 1
ATOM 702 O O . PHE A 1 86 ? -22.161 9.663 17.524 1.00 82.88 86 PHE A O 1
ATOM 709 N N . TYR A 1 87 ? -22.276 7.711 16.447 1.00 87.00 87 TYR A N 1
ATOM 710 C CA . TYR A 1 87 ? -21.075 7.984 15.653 1.00 87.00 87 TYR A CA 1
ATOM 711 C C . TYR A 1 87 ? -21.332 8.973 14.515 1.00 87.00 87 TYR A C 1
ATOM 713 O O . TYR A 1 87 ? -22.447 9.105 14.002 1.00 87.00 87 TYR A O 1
ATOM 721 N N . ASP A 1 88 ? -20.266 9.659 14.112 1.00 89.88 88 ASP A N 1
ATOM 722 C CA . ASP A 1 88 ? -20.298 10.544 12.957 1.00 89.88 88 ASP A CA 1
ATOM 723 C C . ASP A 1 88 ? -20.453 9.742 11.655 1.00 89.88 88 ASP A C 1
ATOM 725 O O . ASP A 1 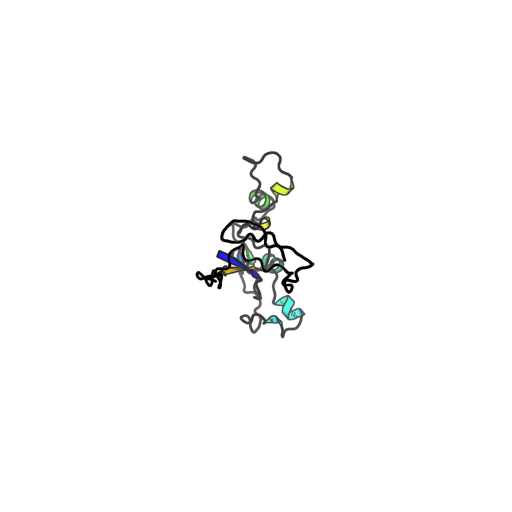88 ? -20.077 8.571 11.557 1.00 89.88 88 ASP A O 1
ATOM 729 N N . LYS A 1 89 ? -20.965 10.394 10.610 1.00 88.56 89 LYS A N 1
ATOM 730 C CA . LYS A 1 89 ? -21.178 9.776 9.291 1.00 88.56 89 LYS A CA 1
ATOM 731 C C . LYS A 1 89 ? -19.883 9.224 8.696 1.00 88.56 89 LYS A C 1
ATOM 733 O O . LYS A 1 89 ? -19.905 8.256 7.949 1.00 88.56 89 LYS A O 1
ATOM 738 N N . ASN A 1 90 ? -18.746 9.820 9.040 1.00 91.12 90 ASN A N 1
ATOM 739 C CA . ASN A 1 90 ? -17.439 9.381 8.561 1.00 91.12 90 ASN A CA 1
ATOM 740 C C . ASN A 1 90 ? -17.050 7.992 9.094 1.00 91.12 90 ASN A C 1
ATOM 742 O O . ASN A 1 90 ? -16.288 7.273 8.449 1.00 91.12 90 ASN A O 1
ATOM 746 N N . SER A 1 91 ? -17.592 7.581 10.242 1.00 89.00 91 SER A N 1
ATOM 747 C CA . SER A 1 91 ? -17.269 6.301 10.871 1.00 89.00 91 SER A CA 1
ATOM 748 C C . SER A 1 91 ? -17.796 5.104 10.082 1.00 89.00 91 SER A C 1
ATOM 750 O O . SER A 1 91 ? -17.153 4.060 10.090 1.00 89.00 91 SER A O 1
ATOM 752 N N . THR A 1 92 ? -18.887 5.259 9.323 1.00 89.12 92 THR A N 1
ATOM 753 C CA . THR A 1 92 ? -19.471 4.172 8.511 1.00 89.12 92 THR A CA 1
ATOM 754 C C . THR A 1 92 ? -18.648 3.821 7.272 1.00 89.12 92 THR A C 1
ATOM 756 O O . THR A 1 92 ? -18.931 2.837 6.600 1.00 89.12 92 THR A O 1
ATOM 759 N N . VAL A 1 93 ? -17.661 4.647 6.919 1.00 91.44 93 VAL A N 1
ATOM 760 C CA . VAL A 1 93 ? -16.756 4.407 5.782 1.00 91.44 93 VAL A CA 1
ATOM 761 C C . VAL A 1 93 ? -15.299 4.278 6.216 1.00 91.44 93 VAL A C 1
ATOM 763 O O . VAL A 1 93 ? -14.443 3.941 5.395 1.00 91.44 93 VAL A O 1
ATOM 766 N N . LEU A 1 94 ? -15.002 4.523 7.495 1.00 94.00 94 LEU A N 1
ATOM 767 C CA . LEU A 1 94 ? -13.656 4.439 8.038 1.00 94.00 94 LEU A CA 1
ATOM 768 C C . LEU A 1 94 ? -13.195 2.978 8.068 1.00 94.00 94 LEU A C 1
ATOM 770 O O . LEU A 1 94 ? -13.750 2.153 8.786 1.00 94.00 94 LEU A O 1
ATOM 774 N N . GLN A 1 95 ? -12.158 2.675 7.294 1.00 93.44 95 GLN A N 1
ATOM 775 C CA . GLN A 1 95 ? -11.579 1.336 7.197 1.00 93.44 95 GLN A CA 1
ATOM 776 C C . GLN A 1 95 ? -10.441 1.148 8.207 1.00 93.44 95 GLN A C 1
ATOM 778 O O . GLN A 1 95 ? -9.786 2.109 8.618 1.00 93.44 95 GLN A O 1
ATOM 783 N N . ASP A 1 96 ? -10.173 -0.100 8.580 1.00 93.44 96 ASP A N 1
ATOM 784 C CA . ASP A 1 96 ? -9.092 -0.473 9.503 1.00 93.44 96 ASP A CA 1
ATOM 785 C C . ASP A 1 96 ? -7.698 -0.052 9.003 1.00 93.44 96 ASP A C 1
ATOM 787 O O . ASP A 1 96 ? -6.885 0.480 9.764 1.00 93.44 96 ASP A O 1
ATOM 791 N N . GLU A 1 97 ? -7.452 -0.200 7.703 1.00 92.06 97 GLU A N 1
ATOM 792 C CA . GLU A 1 97 ? -6.213 0.210 7.027 1.00 92.06 97 GLU A CA 1
ATOM 793 C C . GLU A 1 97 ? -5.918 1.709 7.129 1.00 92.06 97 GLU A C 1
ATOM 795 O O . GLU A 1 97 ? -4.763 2.114 7.264 1.00 92.06 97 GLU A O 1
ATOM 800 N N . THR A 1 98 ? -6.953 2.551 7.131 1.00 92.19 98 THR A N 1
ATOM 801 C CA . THR A 1 98 ? -6.803 4.004 7.298 1.00 92.19 98 THR A CA 1
ATOM 802 C C . THR A 1 98 ? -6.311 4.355 8.703 1.00 92.19 98 THR A C 1
ATOM 804 O O . THR A 1 98 ? -5.627 5.360 8.888 1.00 92.19 98 THR A O 1
ATOM 807 N N . CYS A 1 99 ? -6.604 3.504 9.687 1.00 92.00 99 CYS A N 1
ATOM 808 C CA . CYS A 1 99 ? -6.133 3.636 11.064 1.00 92.00 99 CYS A CA 1
ATOM 809 C C . CYS A 1 99 ? -4.801 2.913 11.323 1.00 92.00 99 CYS A C 1
ATOM 811 O O . CYS A 1 99 ? -4.399 2.779 12.476 1.00 92.00 99 CYS A O 1
ATOM 813 N N . GLY A 1 100 ? -4.112 2.445 10.276 1.00 89.25 100 GLY A N 1
ATOM 814 C CA . GLY A 1 100 ? -2.818 1.772 10.399 1.00 89.25 100 GLY A CA 1
ATOM 815 C C . GLY A 1 100 ? -2.904 0.329 10.899 1.00 89.25 100 GLY A C 1
ATOM 816 O O . GLY A 1 100 ? -1.882 -0.242 11.276 1.00 89.25 100 GLY A O 1
ATOM 817 N N . LYS A 1 101 ? -4.097 -0.280 10.913 1.00 91.12 101 LYS A N 1
ATOM 818 C CA . LYS A 1 101 ? -4.227 -1.721 11.147 1.00 91.12 101 LYS A CA 1
ATOM 819 C C . LYS A 1 101 ? -3.933 -2.464 9.847 1.00 91.12 101 LYS A C 1
ATOM 821 O O . LYS A 1 101 ? -4.341 -2.036 8.770 1.00 91.12 101 LYS A O 1
ATOM 826 N N . ARG A 1 102 ? -3.237 -3.595 9.945 1.00 88.81 102 ARG A N 1
ATOM 827 C CA . ARG A 1 102 ? -2.899 -4.407 8.774 1.00 88.81 102 ARG A CA 1
ATOM 828 C C . ARG A 1 102 ? -4.131 -5.169 8.284 1.00 88.81 102 ARG A C 1
ATOM 830 O O . ARG A 1 102 ? -4.657 -6.008 9.012 1.00 88.81 102 ARG A O 1
ATOM 837 N N . THR A 1 103 ? -4.548 -4.901 7.053 1.00 90.62 103 THR A N 1
ATOM 838 C CA . THR A 1 103 ? -5.605 -5.623 6.329 1.00 90.62 103 THR A CA 1
ATOM 839 C C . THR A 1 103 ? -5.027 -6.219 5.042 1.00 90.62 103 THR A C 1
ATOM 841 O O . THR A 1 103 ? -3.829 -6.115 4.795 1.00 90.62 103 THR A O 1
ATOM 844 N N . PHE A 1 104 ? -5.878 -6.818 4.204 1.00 89.12 104 PHE A N 1
ATOM 845 C CA . PHE A 1 104 ? -5.488 -7.306 2.876 1.00 89.12 104 PHE A CA 1
ATOM 846 C C . PHE A 1 104 ? -5.101 -6.179 1.901 1.00 89.12 104 PHE A C 1
ATOM 848 O O . PHE A 1 104 ? -4.449 -6.445 0.893 1.00 89.12 104 PHE A O 1
ATOM 855 N N . ARG A 1 105 ? -5.536 -4.931 2.145 1.00 89.19 105 ARG A N 1
ATOM 856 C CA . ARG A 1 105 ? -5.374 -3.810 1.212 1.00 89.19 105 ARG A CA 1
ATOM 857 C C . ARG A 1 105 ? -4.239 -2.892 1.645 1.00 89.19 105 ARG A C 1
ATOM 859 O O . ARG A 1 105 ? -4.223 -2.369 2.755 1.00 89.19 105 ARG A O 1
ATOM 866 N N . ARG A 1 106 ? -3.321 -2.595 0.721 1.00 89.81 106 ARG A N 1
ATOM 867 C CA . ARG A 1 106 ? -2.194 -1.681 0.983 1.00 89.81 106 ARG A CA 1
ATOM 868 C C . ARG A 1 106 ? -2.471 -0.258 0.521 1.00 89.81 106 ARG A C 1
ATOM 870 O O . ARG A 1 106 ? -2.706 0.002 -0.658 1.00 89.81 106 ARG A O 1
ATOM 877 N N . LEU A 1 107 ? -2.382 0.717 1.419 1.00 91.00 107 LEU A N 1
ATOM 878 C CA . LEU A 1 107 ? -2.581 2.126 1.045 1.00 91.00 107 LEU A CA 1
ATOM 879 C C . LEU A 1 107 ? -1.361 2.741 0.343 1.00 91.00 107 LEU A C 1
ATOM 881 O O . LEU A 1 107 ? -1.504 3.671 -0.451 1.00 91.00 107 LEU A O 1
ATOM 885 N N . LYS A 1 108 ? -0.162 2.214 0.607 1.00 91.44 108 LYS A N 1
ATOM 886 C CA . LYS A 1 108 ? 1.113 2.678 0.043 1.00 91.44 108 LYS A CA 1
ATOM 887 C C . LYS A 1 108 ? 1.870 1.500 -0.559 1.00 91.44 108 LYS A C 1
ATOM 889 O O . LYS A 1 108 ? 1.687 0.367 -0.128 1.00 91.44 108 LYS A O 1
ATOM 894 N N . ASN A 1 109 ? 2.708 1.759 -1.566 1.00 90.81 109 ASN A N 1
ATOM 895 C CA . ASN A 1 109 ? 3.566 0.719 -2.141 1.00 90.81 109 ASN A CA 1
ATOM 896 C C . ASN A 1 109 ? 4.734 0.450 -1.178 1.00 90.81 109 ASN A C 1
ATOM 898 O O . ASN A 1 109 ? 5.822 1.013 -1.326 1.00 90.81 109 ASN A O 1
ATOM 902 N N . THR A 1 110 ? 4.459 -0.338 -0.146 1.00 92.00 110 THR A N 1
ATOM 903 C CA . THR A 1 110 ? 5.401 -0.763 0.888 1.00 92.00 110 THR A CA 1
ATOM 904 C C . THR A 1 110 ? 5.496 -2.282 0.909 1.00 92.00 110 THR A C 1
ATOM 906 O O . THR A 1 110 ? 4.552 -2.982 0.538 1.00 92.00 110 THR A O 1
ATOM 909 N N . LYS A 1 111 ? 6.656 -2.780 1.330 1.00 90.62 111 LYS A N 1
ATOM 910 C CA . LYS A 1 111 ? 6.920 -4.190 1.598 1.00 90.62 111 LYS A CA 1
ATOM 911 C C . LYS A 1 111 ? 7.124 -4.389 3.094 1.00 90.62 111 LYS A C 1
ATOM 913 O O . LYS A 1 111 ? 7.762 -3.560 3.746 1.00 90.62 111 LYS A O 1
ATOM 918 N N . ASP A 1 112 ? 6.604 -5.494 3.606 1.00 90.62 112 ASP A N 1
ATOM 919 C CA . ASP A 1 112 ? 6.809 -5.899 4.992 1.00 90.62 112 ASP A CA 1
ATOM 920 C C . ASP A 1 112 ? 8.160 -6.595 5.100 1.00 90.62 112 ASP A C 1
ATOM 922 O O . ASP A 1 112 ? 8.427 -7.565 4.390 1.00 90.62 112 ASP A O 1
ATOM 926 N N . VAL A 1 113 ? 9.020 -6.093 5.980 1.00 90.38 113 VAL A N 1
ATOM 927 C CA . VAL A 1 113 ? 10.318 -6.700 6.271 1.00 90.38 113 VAL A CA 1
ATOM 928 C C . VAL A 1 113 ? 10.375 -7.036 7.751 1.00 90.38 113 VAL A C 1
ATOM 930 O O . VAL A 1 113 ? 9.926 -6.271 8.608 1.00 90.38 113 VAL A O 1
ATOM 933 N N . GLU A 1 114 ? 10.922 -8.206 8.069 1.00 88.31 114 GLU A N 1
ATOM 934 C CA . GLU A 1 114 ? 11.177 -8.575 9.452 1.00 88.31 114 GLU A CA 1
ATOM 935 C C . GLU A 1 114 ? 12.259 -7.663 10.024 1.00 88.31 114 GLU A C 1
ATOM 937 O O . GLU A 1 114 ? 13.428 -7.704 9.635 1.00 88.31 114 GLU A O 1
ATOM 942 N N . LYS A 1 115 ? 11.865 -6.820 10.976 1.00 84.31 115 LYS A N 1
ATOM 943 C CA . LYS A 1 115 ? 12.803 -6.012 11.735 1.00 84.31 115 LYS A CA 1
ATOM 944 C C . LYS A 1 115 ? 13.564 -6.933 12.673 1.00 84.31 115 LYS A C 1
ATOM 946 O O . LYS A 1 115 ? 13.026 -7.392 13.688 1.00 84.31 115 LYS A O 1
ATOM 951 N N . ILE A 1 116 ? 14.826 -7.165 12.336 1.00 82.06 116 ILE A N 1
ATOM 952 C CA . ILE A 1 116 ? 15.788 -7.809 13.222 1.00 82.06 116 ILE A CA 1
ATOM 953 C C . ILE A 1 116 ? 16.061 -6.818 14.351 1.00 82.06 116 ILE A C 1
ATOM 955 O O . ILE A 1 116 ? 16.782 -5.836 14.184 1.00 82.06 116 ILE A O 1
ATOM 959 N N . ILE A 1 117 ? 15.430 -7.045 15.500 1.00 78.56 117 ILE A N 1
ATOM 960 C CA . ILE A 1 117 ? 15.766 -6.313 16.717 1.00 78.56 117 ILE A CA 1
ATOM 961 C C . ILE A 1 1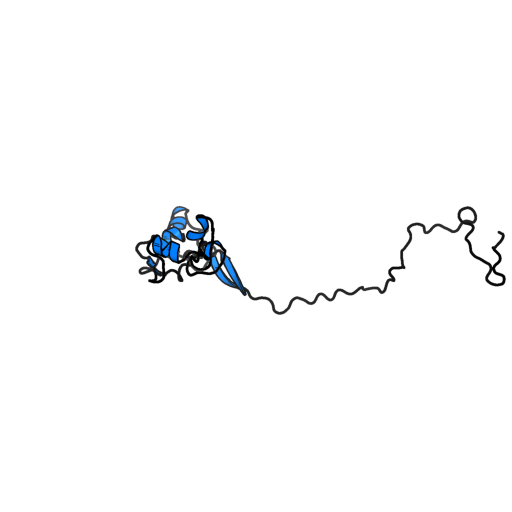17 ? 17.072 -6.932 17.210 1.00 78.56 117 ILE A C 1
ATOM 963 O O . ILE A 1 117 ? 17.075 -8.126 17.528 1.00 78.56 117 ILE A O 1
ATOM 967 N N . PRO A 1 118 ? 18.187 -6.184 17.253 1.00 76.56 118 PRO A N 1
ATOM 968 C CA . PRO A 1 118 ? 19.401 -6.714 17.841 1.00 76.56 118 PRO A CA 1
ATOM 969 C C . PRO A 1 118 ? 19.091 -7.066 19.298 1.00 76.56 118 PRO A C 1
ATOM 971 O O . PRO A 1 118 ? 18.748 -6.201 20.098 1.00 76.56 118 PRO A O 1
ATOM 974 N N . VAL A 1 119 ? 19.195 -8.354 19.636 1.00 73.12 119 VAL A N 1
ATOM 975 C CA . VAL A 1 119 ? 18.973 -8.875 21.000 1.00 73.12 119 VAL A CA 1
ATOM 976 C C . VAL A 1 119 ? 19.922 -8.201 22.004 1.00 73.12 119 VAL A C 1
ATOM 978 O O . VAL A 1 119 ? 19.627 -8.094 23.193 1.00 73.12 119 VAL A O 1
ATOM 981 N N . TRP A 1 120 ? 21.042 -7.681 21.503 1.00 69.75 120 TRP A N 1
ATOM 982 C CA . TRP A 1 120 ? 22.087 -7.030 22.269 1.00 69.75 120 TRP A CA 1
ATOM 983 C C . TRP A 1 120 ? 22.084 -5.527 22.002 1.00 69.75 120 TRP A C 1
ATOM 985 O O . TRP A 1 120 ? 22.583 -5.046 20.986 1.00 69.75 120 TRP A O 1
ATOM 995 N N . HIS A 1 121 ? 21.560 -4.769 22.956 1.00 65.69 121 HIS A N 1
ATOM 996 C CA . HIS A 1 121 ? 21.930 -3.368 23.114 1.00 65.69 121 HIS A CA 1
ATOM 997 C C . HIS A 1 121 ? 23.346 -3.369 23.711 1.00 65.69 121 HIS A C 1
ATOM 999 O O . HIS A 1 121 ? 23.556 -4.085 24.696 1.00 65.69 121 HIS A O 1
ATOM 1005 N N . PRO A 1 122 ? 24.331 -2.621 23.178 1.00 71.31 122 PRO A N 1
ATOM 1006 C CA . PRO A 1 122 ? 25.615 -2.509 23.851 1.00 71.31 122 PRO A CA 1
ATOM 1007 C C . PRO A 1 122 ? 25.365 -1.928 25.244 1.00 71.31 122 PRO A C 1
ATOM 1009 O O . PRO A 1 122 ? 24.865 -0.810 25.383 1.00 71.31 122 PRO A O 1
ATOM 1012 N N . LEU A 1 123 ? 25.674 -2.715 26.275 1.00 65.50 123 LEU A N 1
ATOM 1013 C CA . LEU A 1 123 ? 25.514 -2.326 27.667 1.00 65.50 123 LEU A CA 1
ATOM 1014 C C . LEU A 1 123 ? 26.549 -1.231 27.950 1.00 65.50 123 LEU A C 1
ATOM 1016 O O . LEU A 1 123 ? 27.708 -1.503 28.252 1.00 65.50 123 LEU A O 1
ATOM 1020 N N . LYS A 1 124 ? 26.152 0.032 27.776 1.00 66.38 124 LYS A N 1
ATOM 1021 C CA . LYS A 1 124 ? 26.961 1.175 28.196 1.00 66.38 124 LYS A CA 1
ATOM 1022 C C . LYS A 1 124 ? 26.854 1.268 29.711 1.00 66.38 124 LYS A C 1
ATOM 1024 O O . LYS A 1 124 ? 25.964 1.931 30.236 1.00 66.38 124 LYS A O 1
ATOM 1029 N N . ILE A 1 125 ? 27.745 0.568 30.409 1.00 71.12 125 ILE A N 1
ATOM 1030 C CA . ILE A 1 125 ? 27.937 0.742 31.848 1.00 71.12 125 ILE A CA 1
ATOM 1031 C C . ILE A 1 125 ? 28.553 2.127 32.042 1.00 71.12 125 ILE A C 1
ATOM 1033 O O . ILE A 1 125 ? 29.765 2.308 31.967 1.00 71.12 125 ILE A O 1
ATOM 1037 N N . GLY A 1 126 ? 27.695 3.126 32.227 1.00 67.38 126 GLY A N 1
ATOM 1038 C CA . GLY A 1 126 ? 28.103 4.399 32.793 1.00 67.38 126 GLY A CA 1
ATOM 1039 C C . GLY A 1 126 ? 28.396 4.193 34.274 1.00 67.38 126 GLY A C 1
ATOM 1040 O O . GLY A 1 126 ? 27.539 3.721 35.017 1.00 67.38 126 GLY A O 1
ATOM 1041 N N . GLY A 1 127 ? 29.609 4.529 34.693 1.00 70.06 127 GLY A N 1
ATOM 1042 C CA . GLY A 1 127 ? 30.004 4.617 36.092 1.00 70.06 127 GLY A CA 1
ATOM 1043 C C . GLY A 1 127 ? 30.571 6.001 36.359 1.00 70.06 127 GLY A C 1
ATOM 1044 O O . GLY A 1 127 ? 31.138 6.628 35.463 1.00 70.06 127 GLY A O 1
ATOM 1045 N N . ILE A 1 128 ? 30.422 6.489 37.587 1.00 63.34 128 ILE A N 1
ATOM 1046 C CA . ILE A 1 128 ? 31.196 7.645 38.026 1.00 63.34 128 ILE A CA 1
ATOM 1047 C C . ILE A 1 128 ? 32.648 7.160 38.126 1.00 63.34 128 ILE A C 1
ATOM 1049 O O . ILE A 1 128 ? 32.924 6.232 38.887 1.00 63.34 128 ILE A O 1
ATOM 1053 N N . SER A 1 129 ? 33.568 7.733 37.347 1.00 65.00 129 SER A N 1
ATOM 1054 C CA . SER A 1 129 ? 34.998 7.395 37.441 1.00 65.00 129 SER A CA 1
ATOM 1055 C C . SER A 1 129 ? 35.596 7.784 38.797 1.00 65.00 129 SER A C 1
ATOM 1057 O O . SER A 1 129 ? 36.637 7.264 39.187 1.00 65.00 129 SER A O 1
ATOM 1059 N N . GLU A 1 130 ? 34.925 8.678 39.528 1.00 69.81 130 GLU A N 1
ATOM 1060 C CA . GLU A 1 130 ? 35.385 9.264 40.783 1.00 69.81 130 GLU A CA 1
ATOM 1061 C C . GLU A 1 130 ? 34.269 9.273 41.836 1.00 69.81 130 GLU A C 1
ATOM 1063 O O . GLU A 1 130 ? 33.153 9.712 41.581 1.00 69.81 130 GLU A O 1
ATOM 1068 N N . LYS A 1 131 ? 34.555 8.849 43.069 1.00 67.06 131 LYS A N 1
ATOM 1069 C CA . LYS A 1 131 ? 33.620 8.993 44.200 1.00 67.06 131 LYS A CA 1
ATOM 1070 C C . LYS A 1 131 ? 33.679 10.412 44.783 1.00 67.06 131 LYS A C 1
ATOM 1072 O O . LYS A 1 131 ? 34.051 10.587 45.942 1.00 67.06 131 LYS A O 1
ATOM 1077 N N . ASN A 1 132 ? 33.322 11.430 44.004 1.00 66.00 132 ASN A N 1
ATOM 1078 C CA . ASN A 1 132 ? 33.238 12.789 44.538 1.00 66.00 132 ASN A CA 1
ATOM 1079 C C . ASN A 1 132 ? 31.934 12.961 45.324 1.00 66.00 132 ASN A C 1
ATOM 1081 O O . ASN A 1 132 ? 30.838 12.707 44.825 1.00 66.00 132 ASN A O 1
ATOM 1085 N N . SER A 1 133 ? 32.069 13.362 46.589 1.00 70.25 133 SER A N 1
ATOM 1086 C CA . SER A 1 133 ? 30.931 13.676 47.453 1.00 70.25 133 SER A CA 1
ATOM 1087 C C . SER A 1 133 ? 30.129 14.842 46.857 1.00 70.25 133 SER A C 1
ATOM 1089 O O . SER A 1 133 ? 30.747 15.815 46.422 1.00 70.25 133 SER A O 1
ATOM 1091 N N . PRO A 1 134 ? 28.782 14.827 46.913 1.00 66.62 134 PRO A N 1
ATOM 1092 C CA . PRO A 1 134 ? 27.947 15.974 46.534 1.00 66.62 134 PRO A CA 1
ATOM 1093 C C . PRO A 1 134 ? 28.289 17.265 47.296 1.00 66.62 134 PRO A C 1
ATOM 1095 O O . PRO A 1 134 ? 27.937 18.357 46.864 1.00 66.62 134 PRO A O 1
ATOM 1098 N N . HIS A 1 135 ? 28.983 17.143 48.431 1.00 64.69 135 HIS A N 1
ATOM 1099 C CA . HIS A 1 135 ? 29.442 18.263 49.254 1.00 64.69 135 HIS A CA 1
ATOM 1100 C C . HIS A 1 135 ? 30.841 18.773 48.875 1.00 64.69 135 HIS A C 1
ATOM 1102 O O . HIS A 1 135 ? 31.315 19.748 49.453 1.00 64.69 135 HIS A O 1
ATOM 1108 N N . SER A 1 136 ? 31.513 18.143 47.907 1.00 67.81 136 SER A N 1
ATOM 1109 C CA . SER A 1 136 ? 32.790 18.608 47.364 1.00 67.81 136 SER A CA 1
ATOM 1110 C C . SER A 1 136 ? 32.537 19.676 46.296 1.00 67.81 136 SER A C 1
ATOM 1112 O O . SER A 1 136 ? 32.711 19.467 45.099 1.00 67.81 136 SER A O 1
ATOM 1114 N N . VAL A 1 137 ? 32.046 20.836 46.735 1.00 62.12 137 VAL A N 1
ATOM 1115 C CA . VAL A 1 137 ? 31.861 22.001 45.867 1.00 62.12 137 VAL A CA 1
ATOM 1116 C C . VAL A 1 137 ? 33.151 22.814 45.896 1.00 62.12 137 VAL A C 1
ATOM 1118 O O . VAL A 1 137 ? 33.516 23.380 46.926 1.00 62.12 137 VAL A O 1
ATOM 1121 N N . LYS A 1 138 ? 33.848 22.901 44.760 1.00 62.03 138 LYS A N 1
ATOM 1122 C CA . LYS A 1 138 ? 34.966 23.835 44.585 1.00 62.03 138 LYS A CA 1
ATOM 1123 C C . LYS A 1 138 ? 34.401 25.256 44.499 1.00 62.03 138 LYS A C 1
ATOM 1125 O O . LYS A 1 138 ? 34.006 25.710 43.428 1.00 62.03 138 LYS A O 1
ATOM 1130 N N . LEU A 1 139 ? 34.288 25.937 45.638 1.00 61.06 139 LEU A N 1
ATOM 1131 C CA . LEU A 1 139 ? 33.802 27.316 45.697 1.00 61.06 139 LEU A CA 1
ATOM 1132 C C . LEU A 1 139 ? 34.783 28.241 44.965 1.00 61.06 139 LEU A C 1
ATOM 1134 O O . LEU A 1 139 ? 35.986 28.149 45.166 1.00 61.06 139 LEU A O 1
ATOM 1138 N N . MET A 1 140 ? 34.267 29.140 44.123 1.00 50.12 140 MET A N 1
ATOM 1139 C CA . MET A 1 140 ? 35.040 30.000 43.205 1.00 50.12 140 MET A CA 1
ATOM 1140 C C . MET A 1 140 ? 36.157 30.819 43.893 1.00 50.12 140 MET A C 1
ATOM 1142 O O . MET A 1 140 ? 37.158 31.161 43.268 1.00 50.12 140 MET A O 1
ATOM 1146 N N . ASN A 1 141 ? 36.029 31.093 45.193 1.00 53.38 141 ASN A N 1
ATOM 1147 C CA . ASN A 1 141 ? 36.884 32.020 45.930 1.00 53.38 141 ASN A CA 1
ATOM 1148 C C . ASN A 1 141 ? 37.964 31.279 46.730 1.00 53.38 141 ASN A C 1
ATOM 1150 O O . ASN A 1 141 ? 37.822 31.045 47.927 1.00 53.38 141 ASN A O 1
ATOM 1154 N N . HIS A 1 142 ? 39.062 30.939 46.063 1.00 56.03 142 HIS A N 1
ATOM 1155 C CA . HIS A 1 142 ? 40.293 30.469 46.700 1.00 56.03 142 HIS A CA 1
ATOM 1156 C C . HIS A 1 142 ? 41.235 31.676 46.694 1.00 56.03 142 HIS A C 1
ATOM 1158 O O . HIS A 1 142 ? 41.988 31.884 45.746 1.00 56.03 142 HIS A O 1
ATOM 1164 N N . GLY A 1 143 ? 41.089 32.554 47.682 1.00 58.81 143 GLY A N 1
ATOM 1165 C CA . GLY A 1 143 ? 41.960 33.716 47.857 1.00 58.81 143 GLY A CA 1
ATOM 1166 C C . GLY A 1 143 ? 43.006 33.451 48.944 1.00 58.81 143 GLY A C 1
ATOM 1167 O O . GLY A 1 143 ? 42.716 32.696 49.873 1.00 58.81 143 GLY A O 1
ATOM 1168 N N . PRO A 1 144 ? 44.206 34.055 48.874 1.00 56.94 144 PRO A N 1
ATOM 1169 C CA . PRO A 1 144 ? 45.165 34.007 49.973 1.00 56.94 144 PRO A CA 1
ATOM 1170 C C . PRO A 1 144 ? 44.528 34.583 51.243 1.00 56.94 144 PRO A C 1
ATOM 1172 O O . PRO A 1 144 ? 43.991 35.693 51.235 1.00 56.94 144 PRO A O 1
ATOM 1175 N N . HIS A 1 145 ? 44.572 33.819 52.335 1.00 55.44 145 HIS A N 1
ATOM 1176 C CA . HIS A 1 145 ? 44.064 34.246 53.635 1.00 55.44 145 HIS A CA 1
ATOM 1177 C C . HIS A 1 145 ? 44.878 35.449 54.125 1.00 55.44 145 HIS A C 1
ATOM 1179 O O . HIS A 1 145 ? 46.015 35.300 54.565 1.00 55.44 145 HIS A O 1
ATOM 1185 N N . THR A 1 146 ? 44.308 36.649 54.020 1.00 56.09 146 THR A N 1
ATOM 1186 C CA . THR A 1 146 ? 44.893 37.874 54.574 1.00 56.09 146 THR A CA 1
ATOM 1187 C C . THR A 1 146 ? 44.086 38.307 55.802 1.00 56.09 146 THR A C 1
ATOM 1189 O O . THR A 1 146 ? 42.855 38.222 55.763 1.00 56.09 146 THR A O 1
ATOM 1192 N N . PRO A 1 147 ? 44.731 38.785 56.887 1.00 55.75 147 PRO A N 1
ATOM 1193 C CA . PRO A 1 147 ? 44.055 39.075 58.160 1.00 55.75 147 PRO A CA 1
ATOM 1194 C C . PRO A 1 147 ? 42.908 40.096 58.080 1.00 55.75 147 PRO A C 1
ATOM 1196 O O . PRO A 1 147 ? 42.074 40.152 58.976 1.00 55.75 147 PRO A O 1
ATOM 1199 N N . LEU A 1 148 ? 42.849 40.908 57.020 1.00 56.34 148 LEU A N 1
ATOM 1200 C CA . LEU A 1 148 ? 41.937 42.051 56.930 1.00 56.34 148 LEU A CA 1
ATOM 1201 C C . LEU A 1 148 ? 40.548 41.730 56.357 1.00 56.34 148 LEU A C 1
ATOM 1203 O O . LEU A 1 148 ? 39.637 42.537 56.508 1.00 56.34 148 LEU A O 1
ATOM 1207 N N . THR A 1 149 ? 40.371 40.601 55.664 1.00 50.62 149 THR A N 1
ATOM 1208 C CA . THR A 1 149 ? 39.134 40.339 54.892 1.00 50.62 149 THR A CA 1
ATOM 1209 C C . THR A 1 149 ? 38.268 39.214 55.447 1.00 50.62 149 THR A C 1
ATOM 1211 O O . THR A 1 149 ? 37.140 39.038 54.991 1.00 50.62 149 THR A O 1
ATOM 1214 N N . ASN A 1 150 ? 38.747 38.481 56.455 1.00 51.59 150 ASN A N 1
ATOM 1215 C CA . ASN A 1 150 ? 37.970 37.462 57.152 1.00 51.59 150 ASN A CA 1
ATOM 1216 C C . ASN A 1 150 ? 38.671 37.091 58.474 1.00 51.59 150 ASN A C 1
ATOM 1218 O O . ASN A 1 150 ? 39.521 36.195 58.457 1.00 51.59 150 ASN A O 1
ATOM 1222 N N . PRO A 1 151 ? 38.378 37.753 59.613 1.00 54.41 151 PRO A N 1
ATOM 1223 C CA . PRO A 1 151 ? 38.790 37.246 60.917 1.00 54.41 151 PRO A CA 1
ATOM 1224 C C . PRO A 1 151 ? 37.980 35.973 61.173 1.00 54.41 151 PRO A C 1
ATOM 1226 O O . PRO A 1 151 ? 36.887 36.004 61.734 1.00 54.41 151 PRO A O 1
ATOM 1229 N N . GLY A 1 152 ? 38.461 34.858 60.625 1.00 54.69 152 GLY A N 1
ATOM 1230 C CA . GLY A 1 152 ? 37.751 33.591 60.643 1.00 54.69 152 GLY A CA 1
ATOM 1231 C C . GLY A 1 152 ? 37.362 33.208 62.068 1.00 54.69 152 GLY A C 1
ATOM 1232 O O . GLY A 1 152 ? 38.119 33.422 63.012 1.00 54.69 152 GLY A O 1
ATOM 1233 N N . TYR A 1 153 ? 36.190 32.591 62.215 1.00 56.22 153 TYR A N 1
ATOM 1234 C CA . TYR A 1 153 ? 35.638 32.086 63.479 1.00 56.22 153 TYR A CA 1
ATOM 1235 C C . TYR A 1 153 ? 36.402 30.868 64.045 1.00 56.22 153 TYR A C 1
ATOM 1237 O O . TYR A 1 153 ? 35.823 30.006 64.708 1.00 56.22 153 TYR A O 1
ATOM 1245 N N . SER A 1 154 ? 37.698 30.761 63.763 1.00 62.84 154 SER A N 1
ATOM 1246 C CA . SER A 1 154 ? 38.553 29.687 64.250 1.00 62.84 154 SER A CA 1
ATOM 1247 C C . SER A 1 154 ? 38.881 29.938 65.720 1.00 62.84 154 SER A C 1
ATOM 1249 O O . SER A 1 154 ? 39.413 30.986 66.087 1.00 62.84 154 SER A O 1
ATOM 1251 N N . ARG A 1 155 ? 38.551 28.968 66.572 1.00 60.09 155 ARG A N 1
ATOM 1252 C CA . ARG A 1 155 ? 38.843 28.997 68.009 1.00 60.09 155 ARG A CA 1
ATOM 1253 C C . ARG A 1 155 ? 40.141 28.243 68.292 1.00 60.09 155 ARG A C 1
ATOM 1255 O O . ARG A 1 155 ? 40.459 27.284 67.594 1.00 60.09 155 ARG A O 1
ATOM 1262 N N . GLN A 1 156 ? 40.880 28.665 69.312 1.00 63.41 156 GLN A N 1
ATOM 1263 C CA . GLN A 1 156 ? 42.055 27.950 69.803 1.00 63.41 156 GLN A CA 1
ATOM 1264 C C . GLN A 1 156 ? 41.650 26.574 70.333 1.00 63.41 156 GLN A C 1
ATOM 1266 O O . GLN A 1 156 ? 40.719 26.461 71.129 1.00 63.41 156 GLN A O 1
ATOM 1271 N N . ASN A 1 157 ? 42.377 25.535 69.918 1.00 60.38 157 ASN A N 1
ATOM 1272 C CA . ASN A 1 157 ? 42.032 24.138 70.205 1.00 60.38 157 ASN A CA 1
ATOM 1273 C C . ASN A 1 157 ? 42.058 23.777 71.701 1.00 60.38 157 ASN A C 1
ATOM 1275 O O . ASN A 1 157 ? 41.504 22.749 72.070 1.00 60.38 157 ASN A O 1
ATOM 1279 N N . PHE A 1 158 ? 42.717 24.581 72.543 1.00 59.38 158 PHE A N 1
ATOM 1280 C CA . PHE A 1 158 ? 42.905 24.277 73.964 1.00 59.38 158 PHE A CA 1
ATOM 1281 C C . PHE A 1 158 ? 41.788 24.840 74.860 1.00 59.38 158 PHE A C 1
ATOM 1283 O O . PHE A 1 158 ? 41.248 24.093 75.663 1.00 59.38 158 PHE A O 1
ATOM 1290 N N . ASP A 1 159 ? 41.385 26.105 74.671 1.00 66.06 159 ASP A N 1
ATOM 1291 C CA . ASP A 1 159 ? 40.405 26.792 75.545 1.00 66.06 159 ASP A CA 1
ATOM 1292 C C . ASP A 1 159 ? 39.214 27.419 74.796 1.00 66.06 159 ASP A C 1
ATOM 1294 O O . ASP A 1 159 ? 38.372 28.096 75.383 1.00 66.06 159 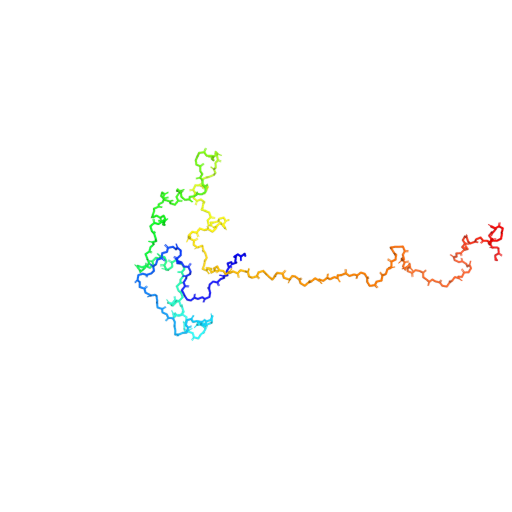ASP A O 1
ATOM 1298 N N . GLY A 1 160 ? 39.111 27.238 73.477 1.00 60.97 160 GLY A N 1
ATOM 1299 C CA . GLY A 1 160 ? 37.961 27.720 72.707 1.00 60.97 160 GLY A CA 1
ATOM 1300 C C . GLY A 1 160 ? 37.858 29.248 72.564 1.00 60.97 160 GLY A C 1
ATOM 1301 O O . GLY A 1 160 ? 36.877 29.742 71.998 1.00 60.97 160 GLY A O 1
ATOM 1302 N N . ASN A 1 161 ? 38.852 30.010 73.022 1.00 62.75 161 ASN A N 1
ATOM 1303 C CA . ASN A 1 161 ? 38.941 31.451 72.786 1.00 62.75 161 ASN A CA 1
ATOM 1304 C C . ASN A 1 161 ? 39.365 31.772 71.346 1.00 62.75 161 ASN A C 1
ATOM 1306 O O . ASN A 1 161 ? 39.986 30.959 70.661 1.00 62.75 161 ASN A O 1
ATOM 1310 N N . VAL A 1 162 ? 38.990 32.958 70.867 1.00 62.59 162 VAL A N 1
ATOM 1311 C CA . VAL A 1 162 ? 39.327 33.423 69.514 1.00 62.59 162 VAL A CA 1
ATOM 1312 C C . VAL A 1 162 ? 40.784 33.890 69.489 1.00 62.59 162 VAL A C 1
ATOM 1314 O O . VAL A 1 162 ? 41.266 34.471 70.461 1.00 62.59 162 VAL A O 1
ATOM 1317 N N . PHE A 1 163 ? 41.496 33.622 68.394 1.00 59.34 163 PHE A N 1
ATOM 1318 C CA . PHE A 1 163 ? 42.841 34.160 68.202 1.00 59.34 163 PHE A CA 1
ATOM 1319 C C . PHE A 1 163 ? 42.774 35.689 68.087 1.00 59.34 163 PHE A C 1
ATOM 1321 O O . PHE A 1 163 ? 42.175 36.210 67.149 1.00 59.34 163 PHE A O 1
ATOM 1328 N N . ASN A 1 164 ? 43.403 36.398 69.024 1.00 58.00 164 ASN A N 1
ATOM 1329 C CA . ASN A 1 164 ? 43.673 37.825 68.878 1.00 58.00 164 ASN A CA 1
ATOM 1330 C C . ASN A 1 164 ? 44.975 37.957 68.075 1.00 58.00 164 ASN A C 1
ATOM 1332 O O . ASN A 1 164 ? 46.037 37.608 68.594 1.00 58.00 164 ASN A O 1
ATOM 1336 N N . TYR A 1 165 ? 44.877 38.380 66.814 1.00 56.59 165 TYR A N 1
ATOM 1337 C CA . TYR A 1 165 ? 46.024 38.770 65.986 1.00 56.59 165 TYR A CA 1
ATOM 1338 C C . TYR A 1 165 ? 46.222 40.282 66.035 1.00 56.59 165 TYR A C 1
ATOM 1340 O O . TYR A 1 165 ? 45.194 40.997 66.029 1.00 56.59 165 TYR A O 1
#

Sequence (165 aa):
MIEEIRNSHYLPCILEEGVFVKDLPSPPNPEDENWSNSMKTHERVFLHQTLASARRSANFRNYPTIPRDSLDIILTSQYNHSNDLFYDKNSTVLQDETCGKRTFRRLKNTKDVEKIIPVWHPLKIGGISEKNSPHSVKLMNHGPHTPLTNPGYSRQNFDGNVFNY

Radius of gyration: 36.45 Å; chains: 1; bounding box: 71×56×96 Å